Protein AF-A0AAQ0LXF8-F1 (afdb_monomer_lite)

Sequence (131 aa):
MSAFIHTERELNTLGKYFKEELKIDKDLADNIIFNLYQFEVVAVNTRYEENNQLDIKMYQDEEYQSLELISDYDALKLLNSIKYQASDIQSDVLWIKVLNLYEKLVNGILKIKNIQPNYKKHSEYEISNYW

Structure (mmCIF, N/CA/C/O backbone):
data_AF-A0AAQ0LXF8-F1
#
_entry.id   AF-A0AAQ0LXF8-F1
#
loop_
_atom_site.group_PDB
_atom_site.id
_atom_site.type_symbol
_atom_site.label_atom_id
_atom_site.label_alt_id
_atom_site.label_comp_id
_atom_site.label_asym_id
_atom_site.label_entity_id
_atom_site.label_seq_id
_atom_site.pdbx_PDB_ins_code
_atom_site.Cartn_x
_atom_site.Cartn_y
_atom_site.Cartn_z
_atom_site.occupancy
_atom_site.B_iso_or_equiv
_atom_site.auth_seq_id
_atom_site.auth_comp_id
_atom_site.auth_asym_id
_atom_site.auth_atom_id
_atom_site.pdbx_PDB_model_num
ATOM 1 N N . MET A 1 1 ? 16.455 10.774 -8.681 1.00 54.09 1 MET A N 1
ATOM 2 C CA . MET A 1 1 ? 15.948 10.054 -7.492 1.00 54.09 1 MET A CA 1
ATOM 3 C C . MET A 1 1 ? 15.947 8.575 -7.797 1.00 54.09 1 MET A C 1
ATOM 5 O O . MET A 1 1 ? 15.531 8.236 -8.895 1.00 54.09 1 MET A O 1
ATOM 9 N N . SER A 1 2 ? 16.491 7.758 -6.899 1.00 71.00 2 SER A N 1
ATOM 10 C CA . SER A 1 2 ? 16.545 6.293 -6.974 1.00 71.00 2 SER A CA 1
ATOM 11 C C . SER A 1 2 ? 15.155 5.681 -6.766 1.00 71.00 2 SER A C 1
ATOM 13 O O . SER A 1 2 ? 14.434 6.152 -5.891 1.00 71.00 2 SER A O 1
ATOM 15 N N . ALA A 1 3 ? 14.797 4.655 -7.544 1.00 79.56 3 ALA A N 1
ATOM 16 C CA . ALA A 1 3 ? 13.718 3.732 -7.191 1.00 79.56 3 ALA A CA 1
ATOM 17 C C . ALA A 1 3 ? 14.156 2.843 -6.017 1.00 79.56 3 ALA A C 1
ATOM 19 O O . ALA A 1 3 ? 15.342 2.511 -5.919 1.00 79.56 3 ALA A O 1
ATOM 20 N N . PHE A 1 4 ? 13.226 2.471 -5.147 1.00 90.38 4 PHE A N 1
ATOM 21 C CA . PHE A 1 4 ? 13.424 1.491 -4.079 1.00 90.38 4 PHE A CA 1
ATOM 22 C C . PHE A 1 4 ? 12.099 0.778 -3.768 1.00 90.38 4 PHE A C 1
ATOM 24 O O . PHE A 1 4 ? 11.052 1.171 -4.278 1.00 90.38 4 PHE A O 1
ATOM 31 N N . ILE A 1 5 ? 12.161 -0.273 -2.951 1.00 93.75 5 ILE A N 1
ATOM 32 C CA . ILE A 1 5 ? 10.995 -1.023 -2.468 1.00 93.75 5 ILE A CA 1
ATOM 33 C C . ILE A 1 5 ? 10.755 -0.611 -1.015 1.00 93.75 5 ILE A C 1
ATOM 35 O O . ILE A 1 5 ? 11.712 -0.609 -0.232 1.00 93.75 5 ILE A O 1
ATOM 39 N N . HIS A 1 6 ? 9.523 -0.251 -0.650 1.00 96.31 6 HIS A N 1
ATOM 40 C CA . HIS A 1 6 ? 9.210 0.046 0.750 1.00 96.31 6 HIS A CA 1
ATOM 41 C C . HIS A 1 6 ? 9.422 -1.191 1.619 1.00 96.31 6 HIS A C 1
ATOM 43 O O . HIS A 1 6 ? 9.307 -2.336 1.177 1.00 96.31 6 HIS A O 1
ATOM 49 N N . THR A 1 7 ? 9.740 -0.960 2.885 1.00 95.50 7 THR A N 1
ATOM 50 C CA . THR A 1 7 ? 9.984 -2.042 3.831 1.00 95.50 7 THR A CA 1
ATOM 51 C C . THR A 1 7 ? 8.719 -2.861 4.077 1.00 95.50 7 THR A C 1
ATOM 53 O O . THR A 1 7 ? 7.591 -2.365 3.996 1.00 95.50 7 THR A O 1
ATOM 56 N N . GLU A 1 8 ? 8.902 -4.122 4.476 1.00 95.56 8 GLU A N 1
ATOM 57 C CA . GLU A 1 8 ? 7.783 -4.979 4.879 1.00 95.56 8 GLU A CA 1
ATOM 58 C C . GLU A 1 8 ? 6.941 -4.332 5.984 1.00 95.56 8 GLU A C 1
ATOM 60 O O . GLU A 1 8 ? 5.716 -4.449 5.965 1.00 95.56 8 GLU A O 1
ATOM 65 N N . ARG A 1 9 ? 7.575 -3.611 6.924 1.00 96.44 9 ARG A N 1
ATOM 66 C CA . ARG A 1 9 ? 6.864 -2.898 7.990 1.00 96.44 9 ARG A CA 1
ATOM 67 C C . ARG A 1 9 ? 5.949 -1.819 7.416 1.00 96.44 9 ARG A C 1
ATOM 69 O O . ARG A 1 9 ? 4.780 -1.810 7.773 1.00 96.44 9 ARG A O 1
ATOM 76 N N . GLU A 1 10 ? 6.437 -0.955 6.527 1.00 97.19 10 GLU A N 1
ATOM 77 C CA . GLU A 1 10 ? 5.631 0.121 5.922 1.00 97.19 10 GLU A CA 1
ATOM 78 C C . GLU A 1 10 ? 4.425 -0.432 5.155 1.00 97.19 10 GLU A C 1
ATOM 80 O O . GLU A 1 10 ? 3.293 0.025 5.334 1.00 97.19 10 GLU A O 1
ATOM 85 N N . LEU A 1 11 ? 4.646 -1.474 4.354 1.00 97.62 11 LEU A N 1
ATOM 86 C CA . LEU A 1 11 ? 3.597 -2.123 3.570 1.00 97.62 11 LEU A CA 1
ATOM 87 C C . LEU A 1 11 ? 2.555 -2.812 4.463 1.00 97.62 11 LEU A C 1
ATOM 89 O O . LEU A 1 11 ? 1.350 -2.687 4.229 1.00 97.62 11 LEU A O 1
ATOM 93 N N . ASN A 1 12 ? 2.987 -3.478 5.535 1.00 98.00 12 ASN A N 1
ATOM 94 C CA . ASN A 1 12 ? 2.073 -4.068 6.511 1.00 98.00 12 ASN A CA 1
ATOM 95 C C . ASN A 1 12 ? 1.341 -3.009 7.353 1.00 98.00 12 ASN A C 1
ATOM 97 O O . ASN A 1 12 ? 0.163 -3.197 7.657 1.00 98.00 12 ASN A O 1
ATOM 101 N N . THR A 1 13 ? 1.980 -1.884 7.688 1.00 98.12 13 THR A N 1
ATOM 102 C CA . THR A 1 13 ? 1.341 -0.735 8.353 1.00 98.12 13 THR A CA 1
ATOM 103 C C . THR A 1 13 ? 0.211 -0.167 7.485 1.00 98.12 13 THR A C 1
ATOM 105 O O . THR A 1 13 ? -0.897 0.066 7.979 1.00 98.12 13 THR A O 1
ATOM 108 N N . LEU A 1 14 ? 0.426 -0.039 6.170 1.00 98.12 14 LEU A N 1
ATOM 109 C CA . LEU A 1 14 ? -0.640 0.324 5.229 1.00 98.12 14 LEU A CA 1
ATOM 110 C C . LEU A 1 14 ? -1.758 -0.730 5.195 1.00 98.12 14 LEU A C 1
ATOM 112 O O . LEU A 1 14 ? -2.942 -0.391 5.184 1.00 98.12 14 LEU A O 1
ATOM 116 N N . GLY A 1 15 ? -1.391 -2.014 5.230 1.00 97.94 15 GLY A N 1
ATOM 117 C CA . GLY A 1 15 ? -2.342 -3.123 5.316 1.00 97.94 15 GLY A CA 1
ATOM 118 C C . GLY A 1 15 ? -3.211 -3.061 6.574 1.00 97.94 15 GLY A C 1
ATOM 119 O O . GLY A 1 15 ? -4.425 -3.255 6.494 1.00 97.94 15 GLY A O 1
ATOM 120 N N . LYS A 1 16 ? -2.620 -2.729 7.728 1.00 98.31 16 LYS A N 1
ATOM 121 C CA . LYS A 1 16 ? -3.341 -2.505 8.988 1.00 98.31 16 LYS A CA 1
ATOM 122 C C . LYS A 1 16 ? -4.319 -1.342 8.874 1.00 98.31 16 LYS A C 1
ATOM 124 O O . LYS A 1 16 ? -5.480 -1.502 9.240 1.00 98.31 16 LYS A O 1
ATOM 129 N N . TYR A 1 17 ? -3.905 -0.222 8.282 1.00 98.38 17 TYR A N 1
ATOM 130 C CA . TYR A 1 17 ? -4.806 0.898 7.997 1.00 98.38 17 TYR A CA 1
ATOM 131 C C . TYR A 1 17 ? -6.001 0.469 7.124 1.00 98.38 17 TYR A C 1
ATOM 133 O O . TYR A 1 17 ? -7.151 0.756 7.453 1.00 98.38 17 TYR A O 1
ATOM 141 N N . PHE A 1 18 ? -5.779 -0.296 6.053 1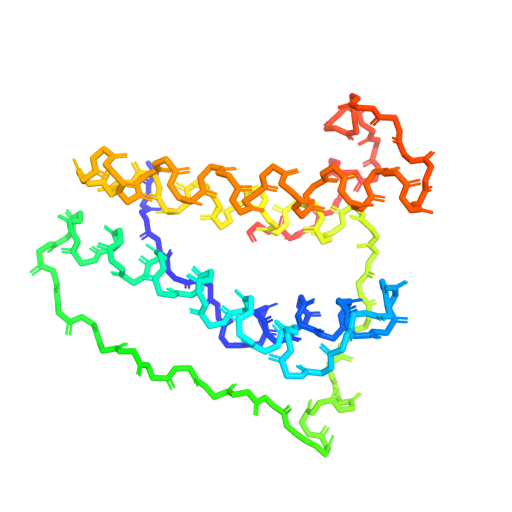.00 98.06 18 PHE A N 1
ATOM 142 C CA . PHE A 1 18 ? -6.878 -0.800 5.218 1.00 98.06 18 PHE A CA 1
ATOM 143 C C . PHE A 1 18 ? -7.862 -1.689 5.986 1.00 98.06 18 PHE A C 1
ATOM 145 O O . PHE A 1 18 ? -9.077 -1.544 5.826 1.00 98.06 18 PHE A O 1
ATOM 152 N N . LYS A 1 19 ? -7.358 -2.578 6.844 1.00 97.56 19 LYS A N 1
ATOM 153 C CA . LYS A 1 19 ? -8.184 -3.493 7.644 1.00 97.56 19 LYS A CA 1
ATOM 154 C C . LYS A 1 19 ? -8.939 -2.764 8.757 1.00 97.56 19 LYS A C 1
ATOM 156 O O . LYS A 1 19 ? -10.121 -3.018 8.979 1.00 97.56 19 LYS A O 1
ATOM 161 N N . GLU A 1 20 ? -8.281 -1.847 9.459 1.00 96.94 20 GLU A N 1
ATOM 162 C CA . GLU A 1 20 ? -8.819 -1.243 10.680 1.00 96.94 20 GLU A CA 1
ATOM 163 C C . GLU A 1 20 ? -9.545 0.075 10.433 1.00 96.94 20 GLU A C 1
ATOM 165 O O . GLU A 1 20 ? -10.627 0.265 10.989 1.00 96.94 20 GLU A O 1
ATOM 170 N N . GLU A 1 21 ? -9.028 0.948 9.572 1.00 96.31 21 GLU A N 1
ATOM 171 C CA . GLU A 1 21 ? -9.623 2.264 9.313 1.00 96.31 21 GLU A CA 1
ATOM 172 C C . GLU A 1 21 ? -10.629 2.237 8.167 1.00 96.31 21 GLU A C 1
ATOM 174 O O . GLU A 1 21 ? -11.691 2.855 8.260 1.00 96.31 21 GLU A O 1
ATOM 179 N N . LEU A 1 22 ? -10.325 1.503 7.094 1.00 95.75 22 LEU A N 1
ATOM 180 C CA . LEU A 1 22 ? -11.226 1.386 5.942 1.00 95.75 22 LEU A CA 1
ATOM 181 C C . LEU A 1 22 ? -12.163 0.176 6.023 1.00 95.75 22 LEU A C 1
ATOM 183 O O . LEU A 1 22 ? -13.070 0.063 5.198 1.00 95.75 22 LEU A O 1
ATOM 187 N N . LYS A 1 23 ? -11.965 -0.712 7.008 1.00 95.75 23 LYS A N 1
ATOM 188 C CA . LYS A 1 23 ? -12.743 -1.950 7.193 1.00 95.75 23 LYS A CA 1
ATOM 189 C C . LYS A 1 23 ? -12.773 -2.828 5.934 1.00 95.75 23 LYS A C 1
ATOM 191 O O . LYS A 1 23 ? -13.777 -3.483 5.654 1.00 95.75 23 LYS A O 1
ATOM 196 N N . ILE A 1 24 ? -11.685 -2.824 5.162 1.00 96.25 24 ILE A N 1
ATOM 197 C CA . ILE A 1 24 ? -11.517 -3.720 4.017 1.00 96.25 24 ILE A CA 1
ATOM 198 C C . ILE A 1 24 ? -11.337 -5.142 4.552 1.00 96.25 24 ILE A C 1
ATOM 200 O O . ILE A 1 24 ? -10.652 -5.353 5.553 1.00 96.25 24 ILE A O 1
ATOM 204 N N . ASP A 1 25 ? -11.966 -6.107 3.880 1.00 97.31 25 ASP A N 1
ATOM 205 C CA . ASP A 1 25 ? -11.789 -7.526 4.178 1.00 97.31 25 ASP A CA 1
ATOM 206 C C . ASP A 1 25 ? -10.299 -7.905 4.240 1.00 97.31 25 ASP A C 1
ATOM 208 O O . ASP A 1 25 ? -9.490 -7.406 3.454 1.00 97.31 25 ASP A O 1
ATOM 212 N N . LYS A 1 26 ? -9.937 -8.781 5.184 1.00 95.44 26 LYS A N 1
ATOM 213 C CA . LYS A 1 26 ? -8.538 -9.114 5.476 1.00 95.44 26 LYS A CA 1
ATOM 214 C C . LYS A 1 26 ? -7.810 -9.639 4.240 1.00 95.44 26 LYS A C 1
ATOM 216 O O . LYS A 1 26 ? -6.733 -9.133 3.926 1.00 95.44 26 LYS A O 1
ATOM 221 N N . ASP A 1 27 ? -8.407 -10.601 3.542 1.00 96.38 27 ASP A N 1
ATOM 222 C CA . ASP A 1 27 ? -7.782 -11.247 2.389 1.00 96.38 27 ASP A CA 1
ATOM 223 C C . ASP A 1 27 ? -7.672 -10.260 1.226 1.00 96.38 27 ASP A C 1
ATOM 225 O O . ASP A 1 27 ? -6.669 -10.224 0.510 1.00 96.38 27 ASP A O 1
ATOM 229 N N . LEU A 1 28 ? -8.681 -9.404 1.046 1.00 96.62 28 LEU A N 1
ATOM 230 C CA . LEU A 1 28 ? -8.624 -8.344 0.045 1.00 96.62 28 LEU A CA 1
ATOM 231 C C . LEU A 1 28 ? -7.523 -7.319 0.354 1.00 96.62 28 LEU A C 1
ATOM 233 O O . LEU A 1 28 ? -6.783 -6.940 -0.553 1.00 96.62 28 LEU A O 1
ATOM 237 N N . ALA A 1 29 ? -7.395 -6.880 1.607 1.00 97.12 29 ALA A N 1
ATOM 238 C CA . ALA A 1 29 ? -6.356 -5.941 2.019 1.00 97.12 29 ALA A CA 1
ATOM 239 C C . ALA A 1 29 ? -4.953 -6.528 1.801 1.00 97.12 29 ALA A C 1
ATOM 241 O O . ALA A 1 29 ? -4.103 -5.856 1.220 1.00 97.12 29 ALA A O 1
ATOM 242 N N . ASP A 1 30 ? -4.734 -7.792 2.172 1.00 97.06 30 ASP A N 1
ATOM 243 C CA . ASP A 1 30 ? -3.449 -8.474 1.973 1.00 97.06 30 ASP A CA 1
ATOM 244 C C . ASP A 1 30 ? -3.108 -8.629 0.485 1.00 97.06 30 ASP A C 1
ATOM 246 O O . ASP A 1 30 ? -1.985 -8.343 0.067 1.00 97.06 30 ASP A O 1
ATOM 250 N N . ASN A 1 31 ? -4.093 -8.958 -0.355 1.00 96.94 31 ASN A N 1
ATOM 251 C CA . ASN A 1 31 ? -3.906 -8.986 -1.807 1.00 96.94 31 ASN A CA 1
ATOM 252 C C . ASN A 1 31 ? -3.586 -7.603 -2.393 1.00 96.94 31 ASN A C 1
ATOM 254 O O . ASN A 1 31 ? -2.816 -7.495 -3.349 1.00 96.94 31 ASN A O 1
ATOM 258 N N . ILE A 1 32 ? -4.173 -6.531 -1.855 1.00 97.44 32 ILE A N 1
ATOM 259 C CA . ILE A 1 32 ? -3.843 -5.164 -2.273 1.00 97.44 32 ILE A CA 1
ATOM 260 C C . ILE A 1 32 ? -2.383 -4.855 -1.934 1.00 97.44 32 ILE A C 1
ATOM 262 O O . ILE A 1 32 ? -1.661 -4.395 -2.817 1.00 97.44 32 ILE A O 1
ATOM 266 N N . ILE A 1 33 ? -1.937 -5.138 -0.706 1.00 97.75 33 ILE A N 1
ATOM 267 C CA . ILE A 1 33 ? -0.545 -4.908 -0.294 1.00 97.75 33 ILE A CA 1
ATOM 268 C C . ILE A 1 33 ? 0.426 -5.725 -1.146 1.00 97.75 33 ILE A C 1
ATOM 270 O O . ILE A 1 33 ? 1.410 -5.175 -1.638 1.00 97.75 33 ILE A O 1
ATOM 274 N N . PHE A 1 34 ? 0.119 -6.997 -1.403 1.00 97.00 34 PHE A N 1
ATOM 275 C CA . PHE A 1 34 ? 0.938 -7.840 -2.270 1.00 97.00 34 PHE A CA 1
ATOM 276 C C . PHE A 1 34 ? 1.075 -7.261 -3.687 1.00 97.00 34 PHE A C 1
ATOM 278 O O . PHE A 1 34 ? 2.179 -7.198 -4.224 1.00 97.00 34 PHE A O 1
ATOM 285 N N . ASN A 1 35 ? -0.022 -6.775 -4.281 1.00 96.31 35 ASN A N 1
ATOM 286 C CA . ASN A 1 35 ? 0.021 -6.136 -5.599 1.00 96.31 35 ASN A CA 1
ATOM 287 C C . ASN A 1 35 ? 0.860 -4.850 -5.593 1.00 96.31 35 ASN A C 1
ATOM 289 O O . ASN A 1 35 ? 1.630 -4.624 -6.524 1.00 96.31 35 ASN A O 1
ATOM 293 N N . LEU A 1 36 ? 0.716 -4.013 -4.560 1.00 97.12 36 LEU A N 1
ATOM 294 C CA . LEU A 1 36 ? 1.492 -2.780 -4.412 1.00 97.12 36 LEU A CA 1
ATOM 295 C C . LEU A 1 36 ? 2.993 -3.083 -4.346 1.00 97.12 36 LEU A C 1
ATOM 297 O O . LEU A 1 36 ? 3.754 -2.535 -5.138 1.00 97.12 36 LEU A O 1
ATOM 301 N N . TYR A 1 37 ? 3.387 -4.024 -3.490 1.00 97.12 37 TYR A N 1
ATOM 302 C CA . TYR A 1 37 ? 4.763 -4.507 -3.380 1.00 97.12 37 TYR A CA 1
ATOM 303 C C . TYR A 1 37 ? 5.293 -5.069 -4.707 1.00 97.12 37 TYR A C 1
ATOM 305 O O . TYR A 1 37 ? 6.384 -4.713 -5.153 1.00 97.12 37 TYR A O 1
ATOM 313 N N . GLN A 1 38 ? 4.498 -5.896 -5.394 1.00 95.75 38 GLN A N 1
ATOM 314 C CA . GLN A 1 38 ? 4.879 -6.463 -6.685 1.00 95.75 38 GLN A CA 1
ATOM 315 C C . GLN A 1 38 ? 5.176 -5.377 -7.725 1.00 95.75 38 GLN A C 1
ATOM 317 O O . GLN A 1 38 ? 6.103 -5.531 -8.521 1.00 95.75 38 GLN A O 1
ATOM 322 N N . PHE A 1 39 ? 4.417 -4.281 -7.737 1.00 95.19 39 PHE A N 1
ATOM 323 C CA . PHE A 1 39 ? 4.677 -3.177 -8.659 1.00 95.19 39 PHE A CA 1
ATOM 324 C C . PHE A 1 39 ? 6.025 -2.503 -8.396 1.00 95.19 39 PHE A C 1
ATOM 326 O O . PHE A 1 39 ? 6.742 -2.212 -9.352 1.00 95.19 39 PHE A O 1
ATOM 333 N N . GLU A 1 40 ? 6.405 -2.312 -7.133 1.00 95.44 40 GLU A N 1
ATOM 334 C CA . GLU A 1 40 ? 7.710 -1.740 -6.781 1.00 95.44 40 GLU A CA 1
ATOM 335 C C . GLU A 1 40 ? 8.859 -2.666 -7.159 1.00 95.44 40 GLU A C 1
ATOM 337 O O . GLU A 1 40 ? 9.821 -2.223 -7.783 1.00 95.44 40 GLU A O 1
ATOM 342 N N . VAL A 1 41 ? 8.730 -3.963 -6.867 1.00 95.44 41 VAL A N 1
ATOM 343 C CA . VAL A 1 41 ? 9.726 -4.976 -7.244 1.00 95.44 41 VAL A CA 1
ATOM 344 C C . VAL A 1 41 ? 9.940 -4.980 -8.756 1.00 95.44 41 VAL A C 1
ATOM 346 O O . VAL A 1 41 ? 11.077 -4.946 -9.224 1.00 95.44 41 VAL A O 1
ATOM 349 N N . VAL A 1 42 ? 8.855 -4.971 -9.540 1.00 94.44 42 VAL A N 1
ATOM 350 C CA . VAL A 1 42 ? 8.948 -4.920 -11.005 1.00 94.44 42 VAL A CA 1
ATOM 351 C C . VAL A 1 42 ? 9.631 -3.633 -11.466 1.00 94.44 42 VAL A C 1
ATOM 353 O O . VAL A 1 42 ? 10.476 -3.692 -12.359 1.00 94.44 42 VAL A O 1
ATOM 356 N N . ALA A 1 43 ? 9.298 -2.485 -10.877 1.00 93.38 43 ALA A N 1
ATOM 357 C CA . ALA A 1 43 ? 9.898 -1.206 -11.248 1.00 93.38 43 ALA A CA 1
ATOM 358 C C . ALA A 1 43 ? 11.398 -1.148 -10.922 1.00 93.38 43 ALA A C 1
ATOM 360 O O . ALA A 1 43 ? 12.192 -0.772 -11.781 1.00 93.38 43 ALA A O 1
ATOM 361 N N . VAL A 1 44 ? 11.801 -1.585 -9.727 1.00 94.06 44 VAL A N 1
ATOM 362 C CA . VAL A 1 44 ? 13.206 -1.652 -9.293 1.00 94.06 44 VAL A CA 1
ATOM 363 C C . VAL A 1 44 ? 14.005 -2.608 -10.175 1.00 94.06 44 V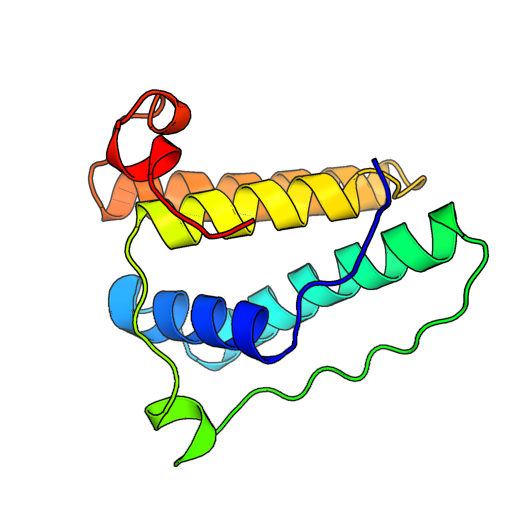AL A C 1
ATOM 365 O O . VAL A 1 44 ? 15.044 -2.215 -10.707 1.00 94.06 44 VAL A O 1
ATOM 368 N N . ASN A 1 45 ? 13.481 -3.809 -10.431 1.00 93.56 45 ASN A N 1
ATOM 369 C CA . ASN A 1 45 ? 14.105 -4.771 -11.342 1.00 93.56 45 ASN A CA 1
ATOM 370 C C . ASN A 1 45 ? 14.261 -4.198 -12.756 1.00 93.56 45 ASN A C 1
ATOM 372 O O . ASN A 1 45 ? 15.307 -4.356 -13.376 1.00 93.56 45 ASN A O 1
ATOM 376 N N . THR A 1 46 ? 13.246 -3.485 -13.253 1.00 91.12 46 THR A N 1
ATOM 377 C CA . THR A 1 46 ? 13.294 -2.849 -14.579 1.00 91.12 46 THR A CA 1
ATOM 378 C C . THR A 1 46 ? 14.337 -1.735 -14.632 1.00 91.12 46 THR A C 1
ATOM 380 O O . THR A 1 46 ? 15.063 -1.613 -15.614 1.00 91.12 46 THR A O 1
ATOM 383 N N . ARG A 1 47 ? 14.418 -0.913 -13.584 1.00 91.31 47 ARG A N 1
ATOM 384 C CA . ARG A 1 47 ? 15.290 0.260 -13.552 1.00 91.31 47 ARG A CA 1
ATOM 385 C C . ARG A 1 47 ? 16.766 -0.090 -13.394 1.00 91.31 47 ARG A C 1
ATOM 387 O O . ARG A 1 47 ? 17.610 0.571 -13.995 1.00 91.31 47 ARG A O 1
ATOM 394 N N . TYR A 1 48 ? 17.068 -1.061 -12.539 1.00 92.06 48 TYR A N 1
ATOM 395 C CA . TYR A 1 48 ? 18.441 -1.414 -12.175 1.00 92.06 48 TYR A CA 1
ATOM 396 C C . TYR A 1 48 ? 18.919 -2.721 -12.803 1.00 92.06 48 TYR A C 1
ATOM 398 O O . TYR A 1 48 ? 20.029 -3.154 -12.509 1.00 92.06 48 TYR A O 1
ATOM 406 N N . GLU A 1 49 ? 18.100 -3.336 -13.662 1.00 89.56 49 GLU A N 1
ATOM 407 C CA . GLU A 1 49 ? 18.375 -4.646 -14.265 1.00 89.56 49 GLU A CA 1
ATOM 408 C C . GLU A 1 49 ? 18.620 -5.733 -13.197 1.00 89.56 49 GLU A C 1
ATOM 410 O O . GLU A 1 49 ? 19.426 -6.649 -13.362 1.00 89.56 49 GLU A O 1
ATOM 415 N N . GLU A 1 50 ? 17.905 -5.618 -12.076 1.00 89.88 50 GLU A N 1
ATOM 416 C CA . GLU A 1 50 ? 17.951 -6.552 -10.953 1.00 89.88 50 GLU A CA 1
ATOM 417 C C . GLU A 1 50 ? 16.909 -7.673 -11.097 1.00 89.88 50 GLU A C 1
ATOM 419 O O . GLU A 1 50 ? 16.032 -7.652 -11.962 1.00 89.88 50 GLU A O 1
ATOM 424 N N . ASN A 1 51 ? 17.002 -8.680 -10.226 1.00 90.12 51 ASN A N 1
ATOM 425 C CA . ASN A 1 51 ? 16.068 -9.805 -10.174 1.00 90.12 51 ASN A CA 1
ATOM 426 C C . ASN A 1 51 ? 15.638 -10.095 -8.728 1.00 90.12 51 ASN A C 1
ATOM 428 O O . ASN A 1 51 ? 15.768 -11.218 -8.235 1.00 90.12 51 ASN A O 1
ATOM 432 N N . ASN A 1 52 ? 15.173 -9.053 -8.036 1.00 91.00 52 ASN A N 1
ATOM 433 C CA . ASN A 1 52 ? 14.584 -9.178 -6.708 1.00 91.00 52 ASN A CA 1
ATOM 434 C C . ASN A 1 52 ? 13.362 -10.104 -6.772 1.00 91.00 52 ASN A C 1
ATOM 436 O O . ASN A 1 52 ? 12.554 -10.019 -7.704 1.00 91.00 52 ASN A O 1
ATOM 440 N N . GLN A 1 53 ? 13.250 -11.004 -5.795 1.00 91.44 53 GLN A N 1
ATOM 441 C CA . GLN A 1 53 ? 12.137 -11.946 -5.690 1.00 91.44 53 GLN A CA 1
ATOM 442 C C . GLN A 1 53 ? 10.942 -11.300 -4.990 1.00 91.44 53 GLN A C 1
ATOM 444 O O . GLN A 1 53 ? 11.084 -10.299 -4.299 1.00 91.44 53 GLN A O 1
ATOM 449 N N . LEU A 1 54 ? 9.758 -11.887 -5.174 1.00 91.81 54 LEU A N 1
ATOM 450 C CA . LEU A 1 54 ? 8.569 -11.489 -4.429 1.00 91.81 54 LEU A CA 1
ATOM 451 C C . LEU A 1 54 ? 8.540 -12.241 -3.094 1.00 91.81 54 LEU A C 1
ATOM 453 O O . LEU A 1 54 ? 8.093 -13.387 -3.062 1.00 91.81 54 LEU A O 1
ATOM 457 N N . ASP A 1 55 ? 9.028 -11.622 -2.020 1.00 91.81 55 ASP A N 1
ATOM 458 C CA . ASP A 1 55 ? 9.253 -12.292 -0.729 1.00 91.81 55 ASP A CA 1
ATOM 459 C C . ASP A 1 55 ? 8.558 -11.645 0.479 1.00 91.81 55 ASP A C 1
ATOM 461 O O . ASP A 1 55 ? 8.782 -12.074 1.609 1.00 91.81 55 ASP A O 1
ATOM 465 N N . ILE A 1 56 ? 7.652 -10.686 0.255 1.00 94.25 56 ILE A N 1
ATOM 466 C CA . ILE A 1 56 ? 6.943 -10.006 1.345 1.00 94.25 56 ILE A CA 1
ATOM 467 C C . ILE A 1 56 ? 6.136 -10.965 2.237 1.00 94.25 56 ILE A C 1
ATOM 469 O O . ILE A 1 56 ? 5.280 -11.727 1.771 1.00 94.25 56 ILE A O 1
ATOM 473 N N . LYS A 1 57 ? 6.334 -10.854 3.553 1.00 95.19 57 LYS A N 1
ATOM 474 C CA . LYS A 1 57 ? 5.525 -11.532 4.572 1.00 95.19 57 LYS A CA 1
ATOM 475 C C . LYS A 1 57 ? 4.400 -10.625 5.081 1.00 95.19 57 LYS A C 1
ATOM 477 O O . LYS A 1 57 ? 4.640 -9.525 5.576 1.00 95.19 57 LYS A O 1
ATOM 482 N N . MET A 1 58 ? 3.157 -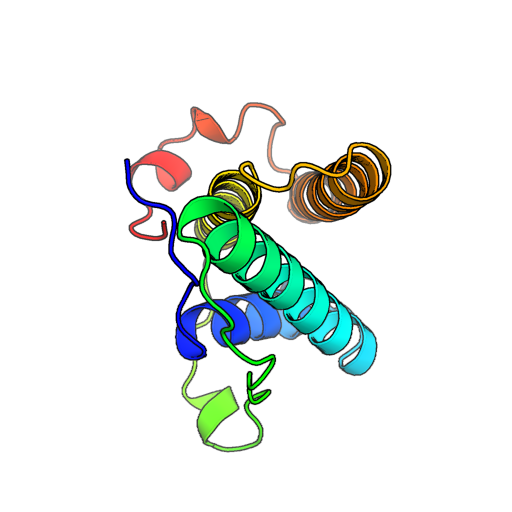11.115 5.039 1.00 96.25 58 MET A N 1
ATOM 483 C CA . MET A 1 58 ? 2.032 -10.455 5.718 1.00 96.25 58 MET A CA 1
ATOM 484 C C . MET A 1 58 ? 2.082 -10.748 7.220 1.00 96.25 58 MET A C 1
ATOM 486 O O . MET A 1 58 ? 1.991 -11.908 7.633 1.00 96.25 58 MET A O 1
ATOM 490 N N . TYR A 1 59 ? 2.207 -9.706 8.036 1.00 96.62 59 TYR A N 1
ATOM 491 C CA . TYR A 1 59 ? 2.312 -9.817 9.488 1.00 96.62 59 TYR A CA 1
ATOM 492 C C . TYR A 1 59 ? 1.011 -10.353 10.088 1.00 96.62 59 TYR A C 1
ATOM 494 O O . TYR A 1 59 ? -0.092 -9.996 9.668 1.00 96.62 59 TYR A O 1
ATOM 502 N N . GLN A 1 60 ? 1.152 -11.210 11.098 1.00 92.62 60 GLN A N 1
ATOM 503 C CA . GLN A 1 60 ? 0.049 -11.802 11.855 1.00 92.62 60 GLN A CA 1
ATOM 504 C C . GLN A 1 60 ? 0.309 -11.640 13.357 1.00 92.62 60 GLN A C 1
ATOM 506 O O . GLN A 1 60 ? 1.421 -11.302 13.765 1.00 92.62 60 GLN A O 1
ATOM 511 N N . ASP A 1 61 ? -0.724 -11.878 14.166 1.00 94.56 61 ASP A N 1
ATOM 512 C CA . ASP A 1 61 ? -0.643 -11.946 15.629 1.00 94.56 61 ASP A CA 1
ATOM 513 C C . ASP A 1 61 ? 0.154 -10.779 16.245 1.00 94.56 61 ASP A C 1
ATOM 515 O O . ASP A 1 61 ? -0.179 -9.616 16.013 1.00 94.56 61 ASP A O 1
ATOM 519 N N . GLU A 1 62 ? 1.200 -11.062 17.023 1.00 94.56 62 GLU A N 1
ATOM 520 C CA . GLU A 1 62 ? 1.991 -10.053 17.737 1.00 94.56 62 GLU A CA 1
ATOM 521 C C . GLU A 1 62 ? 2.675 -9.050 16.798 1.00 94.56 62 GLU A C 1
ATOM 523 O O . GLU A 1 62 ? 2.654 -7.849 17.076 1.00 94.56 62 GLU A O 1
ATOM 528 N N . GLU A 1 63 ? 3.218 -9.507 15.661 1.00 95.69 63 GLU A N 1
ATOM 529 C CA . GLU A 1 63 ? 3.862 -8.628 14.675 1.00 95.69 63 GLU A CA 1
ATOM 530 C C . GLU A 1 63 ? 2.851 -7.605 14.146 1.00 95.69 63 GLU A C 1
ATOM 532 O O . GLU A 1 63 ? 3.144 -6.410 14.106 1.00 95.69 63 GLU A O 1
ATOM 537 N N . TYR A 1 64 ? 1.632 -8.053 13.833 1.00 95.94 64 TYR A N 1
ATOM 538 C CA . TYR A 1 64 ? 0.545 -7.194 13.362 1.00 95.94 64 TYR A CA 1
ATOM 539 C C . TYR A 1 64 ? 0.050 -6.228 14.450 1.00 95.94 64 TYR A C 1
ATOM 541 O O . TYR A 1 64 ? -0.181 -5.040 14.194 1.00 95.94 64 TYR A O 1
ATOM 549 N N . GLN A 1 65 ? -0.094 -6.707 15.689 1.00 95.88 65 GLN A N 1
ATOM 550 C CA . GLN A 1 65 ? -0.506 -5.852 16.804 1.00 95.88 65 GLN A CA 1
ATOM 551 C C . GLN A 1 65 ? 0.535 -4.766 17.105 1.00 95.88 65 GLN A C 1
ATOM 553 O O . GLN A 1 65 ? 0.151 -3.655 17.466 1.00 95.88 65 GLN A O 1
ATOM 558 N N . SER A 1 66 ? 1.823 -5.045 16.875 1.00 96.50 66 SER A N 1
ATOM 559 C CA . SER A 1 66 ? 2.925 -4.095 17.081 1.00 96.50 66 SER A CA 1
ATOM 560 C C . SER A 1 66 ? 3.017 -2.965 16.044 1.00 96.50 66 SER A C 1
ATOM 562 O O . SER A 1 66 ? 3.771 -2.008 16.246 1.00 96.50 66 SER A O 1
ATOM 564 N N . LEU A 1 67 ? 2.300 -3.077 14.921 1.00 96.69 67 LEU A N 1
ATOM 565 C CA . LEU A 1 67 ? 2.260 -2.037 13.894 1.00 96.69 67 LEU A CA 1
ATOM 566 C C . LEU A 1 67 ? 1.494 -0.819 14.410 1.00 96.69 67 LEU A C 1
ATOM 568 O O . LEU A 1 67 ? 0.408 -0.955 14.982 1.00 96.69 67 LEU A O 1
ATOM 572 N N . GLU A 1 68 ? 2.030 0.372 14.176 1.00 95.38 68 GLU A N 1
ATOM 573 C CA . GLU A 1 68 ? 1.296 1.607 14.412 1.00 95.38 68 GLU A CA 1
ATOM 574 C C . GLU A 1 68 ? 0.062 1.710 13.506 1.00 95.38 68 GLU A C 1
ATOM 576 O O . GLU A 1 68 ? 0.031 1.198 12.386 1.00 95.38 68 GLU A O 1
ATOM 581 N N . LEU A 1 69 ? -0.973 2.386 14.002 1.00 96.06 69 LEU A N 1
ATOM 582 C CA . LEU A 1 69 ? -2.090 2.810 13.172 1.00 96.06 69 LEU A CA 1
ATOM 583 C C . LEU A 1 69 ? -1.798 4.219 12.659 1.00 96.06 69 LEU A C 1
ATOM 585 O O . LEU A 1 69 ? -1.567 5.133 13.452 1.00 96.06 69 LEU A O 1
ATOM 589 N N . ILE A 1 70 ? -1.777 4.374 11.340 1.00 96.94 70 ILE A N 1
ATOM 590 C CA . ILE A 1 70 ? -1.389 5.622 10.677 1.00 96.94 70 ILE A CA 1
ATOM 591 C C . ILE A 1 70 ? -2.593 6.508 10.371 1.00 96.94 70 ILE A C 1
ATOM 593 O O . ILE A 1 70 ? -3.728 6.031 10.315 1.00 96.94 70 ILE A O 1
ATOM 597 N N . SER A 1 71 ? -2.346 7.803 10.164 1.00 96.75 71 SER A N 1
ATOM 598 C CA . SER A 1 71 ? -3.399 8.739 9.768 1.00 96.75 71 SER A CA 1
ATOM 599 C C . SER A 1 71 ? -3.819 8.547 8.307 1.00 96.75 71 SER A C 1
ATOM 601 O O . SER A 1 71 ? -3.115 7.939 7.497 1.00 96.75 71 SER A O 1
ATOM 603 N N . ASP A 1 72 ? -4.957 9.135 7.935 1.00 97.25 72 ASP A N 1
ATOM 604 C CA . ASP A 1 72 ? -5.431 9.122 6.549 1.00 97.25 72 ASP A CA 1
ATOM 605 C C . ASP A 1 72 ? -4.431 9.792 5.592 1.00 97.25 72 ASP A C 1
ATOM 607 O O . ASP A 1 72 ? -4.230 9.331 4.468 1.00 97.25 72 ASP A O 1
ATOM 611 N N . TYR A 1 73 ? -3.771 10.865 6.037 1.00 97.00 73 TYR A N 1
ATOM 612 C CA . TYR A 1 73 ? -2.770 11.567 5.235 1.00 97.00 73 TYR A CA 1
ATOM 613 C C . TYR A 1 73 ? -1.466 10.782 5.111 1.00 97.00 73 TYR A C 1
ATOM 615 O O . TYR A 1 73 ? -0.884 10.789 4.027 1.00 97.00 73 TYR A O 1
ATOM 623 N N . ASP A 1 74 ? -1.053 10.062 6.156 1.00 97.31 74 ASP A N 1
ATOM 624 C CA . ASP A 1 74 ? 0.080 9.133 6.090 1.00 97.31 74 ASP A CA 1
ATOM 625 C C . ASP A 1 74 ? -0.189 8.027 5.066 1.00 97.31 74 ASP A C 1
ATOM 627 O O . ASP A 1 74 ? 0.626 7.799 4.173 1.00 97.31 74 ASP A O 1
ATOM 631 N N . ALA A 1 75 ? -1.373 7.406 5.119 1.00 97.62 75 ALA A N 1
ATOM 632 C CA . ALA A 1 75 ? -1.772 6.374 4.165 1.00 97.62 75 ALA A CA 1
ATOM 633 C C . ALA A 1 75 ? -1.804 6.913 2.725 1.00 97.62 75 ALA A C 1
ATOM 635 O O . ALA A 1 75 ? -1.301 6.278 1.795 1.00 97.62 75 ALA A O 1
ATOM 636 N N . LEU A 1 76 ? -2.352 8.118 2.527 1.00 97.62 76 LEU A N 1
ATOM 637 C CA . LEU A 1 76 ? -2.357 8.791 1.228 1.00 97.62 76 LEU A CA 1
ATOM 638 C C . LEU A 1 76 ? -0.943 9.126 0.737 1.00 97.62 76 LEU A C 1
ATOM 640 O O . LEU A 1 76 ? -0.701 9.096 -0.473 1.00 97.62 76 LEU A O 1
ATOM 644 N N . LYS A 1 77 ? -0.019 9.482 1.630 1.00 96.81 77 LYS A N 1
ATOM 645 C CA . LYS A 1 77 ? 1.361 9.824 1.274 1.00 96.81 77 LYS A CA 1
ATOM 646 C C . LYS A 1 77 ? 2.173 8.584 0.922 1.00 96.81 77 LYS A C 1
ATOM 648 O O . LYS A 1 77 ? 2.803 8.576 -0.134 1.00 96.81 77 LYS A O 1
ATOM 653 N N . LEU A 1 78 ? 2.033 7.517 1.703 1.00 97.00 78 LEU A N 1
ATOM 654 C CA . LEU A 1 78 ? 2.632 6.216 1.421 1.00 97.00 78 LEU A CA 1
ATOM 655 C C . LEU A 1 78 ? 2.136 5.654 0.079 1.00 97.00 78 LEU A C 1
ATOM 657 O O . LEU A 1 78 ? 2.932 5.278 -0.774 1.00 97.00 78 LEU A O 1
ATOM 661 N N . LEU A 1 79 ? 0.828 5.724 -0.201 1.00 97.50 79 LEU A N 1
ATOM 662 C CA . LEU A 1 79 ? 0.288 5.350 -1.516 1.00 97.50 79 LEU A CA 1
ATOM 663 C C . LEU A 1 79 ? 0.886 6.177 -2.662 1.00 97.50 79 LEU A C 1
ATOM 665 O O . LEU A 1 79 ? 1.165 5.640 -3.737 1.00 97.50 79 LEU A O 1
ATOM 669 N N . ASN A 1 80 ? 1.041 7.492 -2.469 1.00 95.94 80 ASN A N 1
ATOM 670 C CA . ASN A 1 80 ? 1.652 8.365 -3.474 1.00 95.94 80 ASN A CA 1
ATOM 671 C C . ASN A 1 80 ? 3.097 7.962 -3.755 1.00 95.94 80 ASN A C 1
ATOM 673 O O . ASN A 1 80 ? 3.502 7.978 -4.919 1.00 95.94 80 ASN A O 1
ATOM 677 N N . SER A 1 81 ? 3.848 7.615 -2.710 1.00 95.88 81 SER A N 1
ATOM 678 C CA . SER A 1 81 ? 5.215 7.153 -2.882 1.00 95.88 81 SER A CA 1
ATOM 679 C C . SER A 1 81 ? 5.273 5.814 -3.594 1.00 95.88 81 SER A C 1
ATOM 681 O O . SER A 1 81 ? 5.969 5.716 -4.597 1.00 95.88 81 SER A O 1
ATOM 683 N N . ILE A 1 82 ? 4.455 4.834 -3.204 1.00 96.19 82 ILE A N 1
ATOM 684 C CA . ILE A 1 82 ? 4.405 3.533 -3.887 1.00 96.19 82 ILE A CA 1
ATOM 685 C C . ILE A 1 82 ? 4.127 3.704 -5.385 1.00 96.19 82 ILE A C 1
ATOM 687 O O . ILE A 1 82 ? 4.803 3.127 -6.236 1.00 96.19 82 ILE A O 1
ATOM 691 N N . LYS A 1 83 ? 3.168 4.568 -5.748 1.00 96.12 83 LYS A N 1
ATOM 692 C CA . LYS A 1 83 ? 2.920 4.905 -7.159 1.00 96.12 83 LYS A CA 1
ATOM 693 C C . LYS A 1 83 ? 4.153 5.516 -7.831 1.00 96.12 83 LYS A C 1
ATOM 695 O O . LYS A 1 83 ? 4.393 5.253 -9.008 1.00 96.12 83 LYS A O 1
ATOM 700 N N . TYR A 1 84 ? 4.876 6.383 -7.128 1.00 94.50 84 TYR A N 1
ATOM 701 C CA . TYR A 1 84 ? 6.093 7.001 -7.641 1.00 94.50 84 TYR A CA 1
ATOM 702 C C . TYR A 1 84 ? 7.211 5.968 -7.841 1.00 94.50 84 TYR A C 1
ATOM 704 O O . TYR A 1 84 ? 7.814 5.956 -8.913 1.00 94.50 84 TYR A O 1
ATOM 712 N N . GLN A 1 85 ? 7.437 5.060 -6.888 1.00 93.88 85 GLN A N 1
ATOM 713 C CA . GLN A 1 85 ? 8.427 3.985 -7.022 1.00 93.88 85 GLN A CA 1
ATOM 714 C C . GLN A 1 85 ? 8.074 3.024 -8.159 1.00 93.88 85 GLN A C 1
ATOM 716 O O . GLN A 1 85 ? 8.949 2.598 -8.905 1.00 93.88 85 GLN A O 1
ATOM 721 N N . ALA A 1 86 ? 6.782 2.765 -8.370 1.00 93.81 86 ALA A N 1
ATOM 722 C CA . ALA A 1 86 ? 6.288 1.942 -9.468 1.00 93.81 86 ALA A CA 1
ATOM 723 C C . ALA A 1 86 ? 6.380 2.605 -10.865 1.00 93.81 86 ALA A C 1
ATOM 725 O O . ALA A 1 86 ? 6.000 1.985 -11.859 1.00 93.81 86 ALA A O 1
ATOM 726 N N . SER A 1 87 ? 6.836 3.861 -10.979 1.00 92.69 87 SER A N 1
ATOM 727 C CA . SER A 1 87 ? 6.760 4.628 -12.238 1.00 92.69 87 SER A CA 1
ATOM 728 C C . SER A 1 87 ? 7.720 4.178 -13.344 1.00 92.69 87 SER A C 1
ATOM 730 O O . SER A 1 87 ? 7.490 4.515 -14.503 1.00 92.69 87 SER A O 1
ATOM 732 N N . ASP A 1 88 ? 8.741 3.380 -13.018 1.00 89.56 88 ASP A N 1
ATOM 733 C CA . ASP A 1 88 ? 9.698 2.825 -13.991 1.00 89.56 88 ASP A CA 1
ATOM 734 C C . ASP A 1 88 ? 9.203 1.523 -14.665 1.00 89.56 88 ASP A C 1
ATOM 736 O O . ASP A 1 88 ? 9.933 0.882 -15.424 1.00 89.56 88 ASP A O 1
ATOM 740 N N . ILE A 1 89 ? 7.948 1.119 -14.432 1.00 89.94 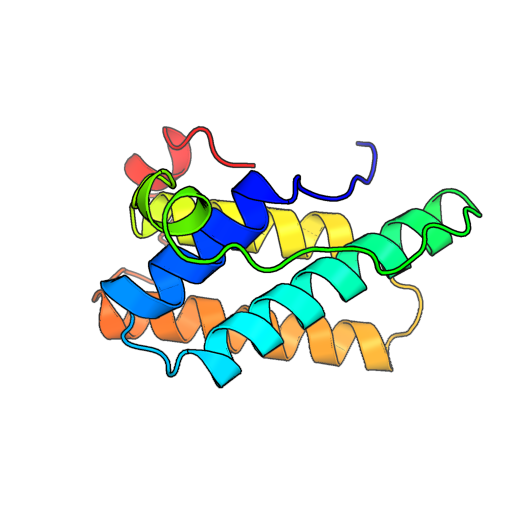89 ILE A N 1
ATOM 741 C CA . ILE A 1 89 ? 7.315 0.016 -15.167 1.00 89.94 89 ILE A CA 1
ATOM 742 C C . ILE A 1 89 ? 7.182 0.392 -16.651 1.00 89.94 89 ILE A C 1
ATOM 744 O O . ILE A 1 89 ? 6.381 1.245 -17.022 1.00 89.94 89 ILE A O 1
ATOM 748 N N . GLN A 1 90 ? 7.910 -0.312 -17.521 1.00 87.94 90 GLN A N 1
ATOM 749 C CA . GLN A 1 90 ? 7.894 -0.072 -18.973 1.00 87.94 90 GLN A CA 1
ATOM 750 C C . GLN A 1 90 ? 6.627 -0.572 -19.685 1.00 87.94 90 GLN A C 1
ATOM 752 O O . GLN A 1 90 ? 6.322 -0.146 -20.795 1.00 87.94 90 GLN A O 1
ATOM 757 N N . SER A 1 91 ? 5.897 -1.515 -19.087 1.00 92.12 91 SER A N 1
ATOM 758 C CA . SER A 1 91 ? 4.687 -2.071 -19.697 1.00 92.12 91 SER A CA 1
ATOM 759 C C . SER A 1 91 ? 3.504 -1.130 -19.501 1.00 92.12 91 SER A C 1
ATOM 761 O O . SER A 1 91 ? 2.957 -1.060 -18.401 1.00 92.12 91 SER A O 1
ATOM 763 N N . ASP A 1 92 ? 3.043 -0.485 -20.576 1.00 93.25 92 ASP A N 1
ATOM 764 C CA . ASP A 1 92 ? 1.864 0.397 -20.556 1.00 93.25 92 ASP A CA 1
ATOM 765 C C . ASP A 1 92 ? 0.631 -0.290 -19.956 1.00 93.25 92 ASP A C 1
ATOM 767 O O . ASP A 1 92 ? -0.109 0.287 -19.159 1.00 93.25 92 ASP A O 1
ATOM 771 N N . VAL A 1 93 ? 0.420 -1.563 -20.303 1.00 93.69 93 VAL A N 1
ATOM 772 C CA . VAL A 1 93 ? -0.710 -2.354 -19.797 1.00 93.69 93 VAL A CA 1
ATOM 773 C C . VAL A 1 93 ? -0.611 -2.539 -18.286 1.00 93.69 93 VAL A C 1
ATOM 775 O O . VAL A 1 93 ? -1.620 -2.442 -17.584 1.00 93.69 93 VAL A O 1
ATOM 778 N N . LEU A 1 94 ? 0.588 -2.823 -17.773 1.00 92.19 94 LEU A N 1
ATOM 779 C CA . LEU A 1 94 ? 0.804 -2.972 -16.338 1.00 92.19 94 LEU A CA 1
ATOM 780 C C . LEU A 1 94 ? 0.697 -1.619 -15.631 1.00 92.19 94 LEU A C 1
ATOM 782 O O . LEU A 1 94 ? 0.026 -1.528 -14.608 1.00 92.19 94 LEU A O 1
ATOM 786 N N . TRP A 1 95 ? 1.253 -0.560 -16.214 1.00 94.69 95 TRP A N 1
ATOM 787 C CA . TRP A 1 95 ? 1.175 0.789 -15.669 1.00 94.69 95 TRP A CA 1
ATOM 788 C C . TRP A 1 95 ? -0.269 1.293 -15.549 1.00 94.69 95 TRP A C 1
ATOM 790 O O . TRP A 1 95 ? -0.660 1.827 -14.513 1.00 94.69 95 TRP A O 1
ATOM 800 N N . ILE A 1 96 ? -1.122 1.025 -16.541 1.00 95.25 96 ILE A N 1
ATOM 801 C CA . ILE A 1 96 ? -2.560 1.323 -16.452 1.00 95.25 96 ILE A CA 1
ATOM 802 C C . ILE A 1 96 ? -3.210 0.582 -15.273 1.00 95.25 96 ILE A C 1
ATOM 804 O O . ILE A 1 96 ? -4.062 1.144 -14.583 1.00 95.25 96 ILE A O 1
ATOM 808 N N . LYS A 1 97 ? -2.818 -0.670 -14.997 1.00 93.31 97 LYS A N 1
ATOM 809 C CA . LYS A 1 97 ? -3.322 -1.407 -13.823 1.00 93.31 97 LYS A CA 1
ATOM 810 C C . LYS A 1 97 ? -2.871 -0.761 -12.512 1.00 93.31 97 LYS A C 1
ATOM 812 O O . LYS A 1 97 ? -3.701 -0.640 -11.611 1.00 93.31 97 LYS A O 1
ATOM 817 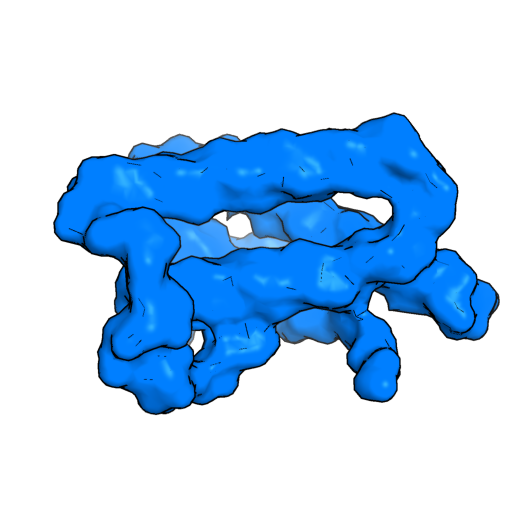N N . VAL A 1 98 ? -1.617 -0.311 -12.430 1.00 93.75 98 VAL A N 1
ATOM 818 C CA . VAL A 1 98 ? -1.083 0.428 -11.273 1.00 93.75 98 VAL A CA 1
ATOM 819 C C . VAL A 1 98 ? -1.908 1.687 -11.027 1.00 93.75 98 VAL A C 1
ATOM 821 O O . VAL A 1 98 ? -2.421 1.882 -9.926 1.00 93.75 98 VAL A O 1
ATOM 824 N N . LEU A 1 99 ? -2.103 2.506 -12.066 1.00 96.12 99 LEU A N 1
ATOM 825 C CA . LEU A 1 99 ? -2.881 3.741 -11.977 1.00 96.12 99 LEU A CA 1
ATOM 826 C C . LEU A 1 99 ? -4.320 3.478 -11.530 1.00 96.12 99 LEU A C 1
ATOM 828 O O . LEU A 1 99 ? -4.799 4.141 -10.614 1.00 96.12 99 LEU A O 1
ATOM 832 N N . ASN A 1 100 ? -4.979 2.474 -12.107 1.00 96.00 100 ASN A N 1
ATOM 833 C CA . ASN A 1 100 ? -6.352 2.123 -11.752 1.00 96.00 100 ASN A CA 1
ATOM 834 C C . ASN A 1 100 ? -6.488 1.643 -10.300 1.00 96.00 100 ASN A C 1
ATOM 836 O O . ASN A 1 100 ? -7.467 1.987 -9.637 1.00 96.00 100 ASN A O 1
ATOM 840 N N . LEU A 1 101 ? -5.548 0.828 -9.802 1.00 95.19 101 LEU A N 1
ATOM 841 C CA . LEU A 1 101 ? -5.554 0.405 -8.398 1.00 95.19 101 LEU A CA 1
ATOM 842 C C . LEU A 1 101 ? -5.333 1.613 -7.485 1.00 95.19 101 LEU A C 1
ATOM 844 O O . LEU A 1 101 ? -6.124 1.845 -6.572 1.00 95.19 101 LEU A O 1
ATOM 848 N N . TYR A 1 102 ? -4.303 2.406 -7.773 1.00 96.38 102 TYR A N 1
ATOM 849 C CA . TYR A 1 102 ? -3.962 3.599 -7.010 1.00 96.38 102 TYR A CA 1
ATOM 850 C C . TYR A 1 102 ? -5.134 4.588 -6.928 1.00 96.38 102 TYR A C 1
ATOM 852 O O . TYR A 1 102 ? -5.499 5.031 -5.840 1.00 96.38 102 TYR A O 1
ATOM 860 N N . GLU A 1 103 ? -5.767 4.909 -8.059 1.00 96.06 103 GLU A N 1
ATOM 861 C CA . GLU A 1 103 ? -6.904 5.832 -8.100 1.00 96.06 103 GLU A CA 1
ATOM 862 C C . GLU A 1 103 ? -8.091 5.310 -7.295 1.00 96.06 103 GLU A C 1
ATOM 864 O O . GLU A 1 103 ? -8.725 6.081 -6.578 1.00 96.06 103 GLU A O 1
ATOM 869 N N . LYS A 1 104 ? -8.380 4.005 -7.358 1.00 96.44 104 LYS A N 1
ATOM 870 C CA . LYS A 1 104 ? -9.442 3.398 -6.545 1.00 96.44 104 LYS A CA 1
ATOM 871 C C . LYS A 1 104 ? -9.153 3.515 -5.051 1.00 96.44 104 LYS A C 1
ATOM 873 O O . LYS A 1 104 ? -10.066 3.859 -4.304 1.00 96.44 104 LYS A O 1
ATOM 878 N N . LEU A 1 105 ? -7.915 3.258 -4.626 1.00 97.31 105 LEU A N 1
ATOM 879 C CA . LEU A 1 105 ? -7.522 3.347 -3.217 1.00 97.31 105 LEU A CA 1
ATOM 880 C C . LEU A 1 105 ? -7.604 4.787 -2.709 1.00 97.31 105 LEU A C 1
ATOM 882 O O . LEU A 1 105 ? -8.280 5.046 -1.716 1.00 97.31 105 LEU A O 1
ATOM 886 N N . VAL A 1 106 ? -7.000 5.738 -3.427 1.00 97.31 106 VAL A N 1
ATOM 887 C CA . VAL A 1 106 ? -7.028 7.157 -3.047 1.00 97.31 106 VAL A CA 1
ATOM 888 C C . VAL A 1 106 ? -8.452 7.694 -3.035 1.00 97.31 106 VAL A C 1
ATOM 890 O O . VAL A 1 106 ? -8.882 8.242 -2.027 1.00 97.31 106 VAL A O 1
ATOM 893 N N . ASN A 1 107 ? -9.220 7.499 -4.109 1.00 96.81 107 ASN A N 1
ATOM 894 C CA . ASN A 1 107 ? -10.601 7.981 -4.159 1.00 96.81 107 ASN A CA 1
ATOM 895 C C . ASN A 1 107 ? -11.475 7.311 -3.090 1.00 96.81 107 ASN A C 1
ATOM 897 O O . ASN A 1 107 ? -12.369 7.955 -2.541 1.00 96.81 107 ASN A O 1
ATOM 901 N N . GLY A 1 108 ? -11.208 6.039 -2.777 1.00 96.19 108 GLY A N 1
ATOM 902 C CA . GLY A 1 108 ? -11.837 5.320 -1.675 1.00 96.19 108 GLY A CA 1
ATOM 903 C C . GLY A 1 108 ? -11.592 6.006 -0.334 1.00 96.19 108 GLY A C 1
ATOM 904 O O . GLY A 1 108 ? -12.557 6.351 0.346 1.00 96.19 108 GLY A O 1
ATOM 905 N N . ILE A 1 109 ? -10.326 6.276 0.004 1.00 97.31 109 ILE A N 1
ATOM 906 C CA . ILE A 1 109 ? -9.941 6.980 1.238 1.00 97.31 109 ILE A CA 1
ATOM 907 C C . ILE A 1 109 ? -10.591 8.361 1.292 1.00 97.31 109 ILE A C 1
ATOM 909 O O . ILE A 1 109 ? -11.298 8.665 2.251 1.00 97.31 109 ILE A O 1
ATOM 913 N N . LEU A 1 110 ? -10.422 9.173 0.242 1.00 97.12 110 LEU A N 1
ATOM 914 C CA . LEU A 1 110 ? -10.963 10.532 0.190 1.00 97.12 110 LEU A CA 1
ATOM 915 C C . LEU A 1 110 ? -12.476 10.549 0.426 1.00 97.12 110 LEU A C 1
ATOM 917 O O . LEU A 1 110 ? -12.981 11.373 1.185 1.00 97.12 110 LEU A O 1
ATOM 921 N N . LYS A 1 111 ? -13.201 9.606 -0.184 1.00 96.19 111 LYS A N 1
ATOM 922 C CA . LYS A 1 111 ? -14.652 9.497 -0.039 1.00 96.19 111 LYS A CA 1
ATOM 923 C C . LYS A 1 111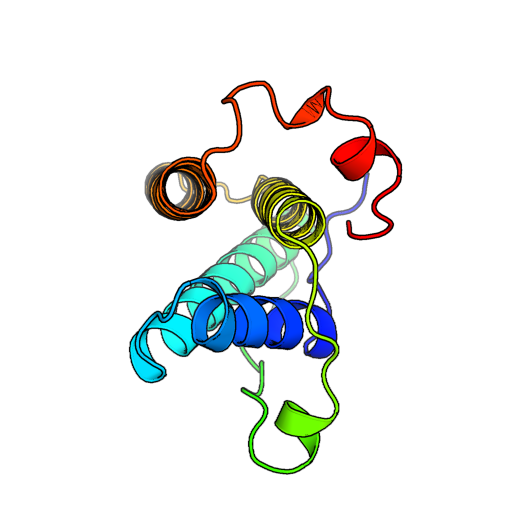 ? -15.067 9.026 1.355 1.00 96.19 111 LYS A C 1
ATOM 925 O O . LYS A 1 111 ? -15.969 9.620 1.935 1.00 96.19 111 LYS A O 1
ATOM 930 N N . ILE A 1 112 ? -14.449 7.964 1.876 1.00 95.75 112 ILE A N 1
ATOM 931 C CA . ILE A 1 112 ? -14.804 7.372 3.178 1.00 95.75 112 ILE A CA 1
ATOM 932 C C . ILE A 1 112 ? -14.497 8.349 4.317 1.00 95.75 112 ILE A C 1
ATOM 934 O O . ILE A 1 112 ? -15.292 8.486 5.243 1.00 95.75 112 ILE A O 1
ATOM 938 N N . LYS A 1 113 ? -13.365 9.049 4.225 1.00 96.00 113 LYS A N 1
ATOM 939 C CA . LYS A 1 113 ? -12.864 9.966 5.255 1.00 96.00 113 LYS A CA 1
ATOM 940 C C . LYS A 1 113 ? -13.298 11.418 5.041 1.00 96.00 113 LYS A C 1
ATOM 942 O O . LYS A 1 113 ? -12.966 12.280 5.845 1.00 96.00 113 LYS A O 1
ATOM 947 N N . ASN A 1 114 ? -14.071 11.690 3.984 1.00 95.31 114 ASN A N 1
ATOM 948 C CA . ASN A 1 114 ? -14.549 13.026 3.617 1.00 95.31 114 ASN A CA 1
ATOM 949 C C . ASN A 1 114 ? -13.410 14.061 3.464 1.00 95.31 114 ASN A C 1
ATOM 951 O O . ASN A 1 114 ? -13.530 15.218 3.872 1.00 95.31 114 ASN A O 1
ATOM 955 N N . ILE A 1 115 ? -12.293 13.635 2.872 1.00 95.81 115 ILE A N 1
ATOM 956 C CA . ILE A 1 115 ? -11.117 14.471 2.612 1.00 95.81 115 ILE A CA 1
ATOM 957 C C . ILE A 1 115 ? -11.253 15.107 1.226 1.00 95.81 115 ILE A C 1
ATOM 959 O O . ILE A 1 115 ? -11.663 14.467 0.256 1.00 95.81 115 ILE A O 1
ATOM 963 N N . GLN A 1 116 ? -10.890 16.385 1.116 1.00 94.38 116 GLN A N 1
ATOM 964 C CA . GLN A 1 116 ? -10.980 17.113 -0.147 1.00 94.38 116 GLN A CA 1
ATOM 965 C C . GLN A 1 116 ? -9.965 16.596 -1.188 1.00 94.38 116 GLN A C 1
ATOM 967 O O . GLN A 1 116 ? -8.832 16.264 -0.835 1.00 94.38 116 GLN A O 1
ATOM 972 N N . PRO A 1 117 ? -10.297 16.594 -2.495 1.00 91.69 117 PRO A N 1
ATOM 973 C CA . PRO A 1 117 ? -9.400 16.095 -3.548 1.00 91.69 117 PRO A CA 1
ATOM 974 C C . PRO A 1 117 ? -8.039 16.798 -3.639 1.00 91.69 117 PRO A C 1
ATOM 976 O O . PRO A 1 117 ? -7.079 16.243 -4.166 1.00 91.69 117 PRO A O 1
ATOM 979 N N . ASN A 1 118 ? -7.928 18.019 -3.116 1.00 93.12 118 ASN A N 1
ATOM 980 C CA . ASN A 1 118 ? -6.680 18.773 -3.026 1.00 93.12 118 ASN A CA 1
ATOM 981 C C . ASN A 1 118 ? -5.853 18.442 -1.765 1.00 93.12 118 ASN A C 1
ATOM 983 O O . ASN A 1 118 ? -5.013 19.254 -1.377 1.00 93.12 118 ASN A O 1
ATOM 987 N N . TYR A 1 119 ? -6.051 17.263 -1.162 1.00 93.94 119 TYR A N 1
ATOM 988 C CA . TYR A 1 119 ? -5.408 16.784 0.072 1.00 93.94 119 TYR A CA 1
ATOM 989 C C . TYR A 1 119 ? -3.886 16.971 0.130 1.00 93.94 119 TYR A C 1
ATOM 991 O O . TYR A 1 119 ? -3.338 17.195 1.201 1.00 93.94 119 TYR A O 1
ATOM 999 N N . LYS A 1 120 ? -3.192 16.950 -1.015 1.00 93.44 120 LYS A N 1
ATOM 1000 C CA . LYS A 1 120 ? -1.738 17.181 -1.090 1.00 93.44 120 LYS A CA 1
ATOM 1001 C C . LYS A 1 120 ? -1.297 18.580 -0.648 1.00 93.44 120 LYS A C 1
ATOM 1003 O O . LYS A 1 120 ? -0.119 18.775 -0.394 1.00 93.44 120 LYS A O 1
ATOM 1008 N N . LYS A 1 121 ? -2.218 19.551 -0.610 1.00 92.38 121 LYS A N 1
ATOM 1009 C CA . LYS A 1 121 ? -1.984 20.921 -0.118 1.00 92.38 121 LYS A CA 1
ATOM 1010 C C . LYS A 1 121 ? -2.347 21.083 1.361 1.00 92.38 121 LYS A C 1
ATOM 1012 O O . LYS A 1 121 ? -2.304 22.194 1.879 1.00 92.38 121 LYS A O 1
ATOM 1017 N N . HIS A 1 122 ? -2.815 20.014 2.003 1.00 93.81 122 HIS A N 1
ATOM 1018 C CA . HIS A 1 122 ? -3.184 20.038 3.408 1.00 93.81 122 HIS A CA 1
ATOM 1019 C C . HIS A 1 122 ? -1.927 19.924 4.272 1.00 93.81 122 HIS A C 1
ATOM 1021 O O . HIS A 1 122 ? -1.026 19.150 3.952 1.00 93.81 122 HIS A O 1
ATOM 1027 N N . SER A 1 123 ? -1.884 20.650 5.389 1.00 91.50 123 SER A N 1
ATOM 1028 C CA . SER A 1 123 ? -0.721 20.667 6.286 1.00 91.50 123 SER A CA 1
ATOM 1029 C C . SER A 1 123 ? -0.366 19.272 6.804 1.00 91.50 123 SER A C 1
ATOM 1031 O O . SER A 1 123 ? 0.805 18.918 6.826 1.00 91.50 123 SER A O 1
ATOM 1033 N N . GLU A 1 124 ? -1.365 18.454 7.146 1.00 90.88 124 GLU A N 1
ATOM 1034 C CA . GLU A 1 124 ? -1.172 17.062 7.592 1.00 90.88 124 GLU A CA 1
ATOM 1035 C C . GLU A 1 124 ? -0.423 16.198 6.563 1.00 90.88 124 GLU A C 1
ATOM 1037 O O . GLU A 1 124 ? 0.424 15.387 6.928 1.00 90.88 124 GLU A O 1
ATOM 1042 N N . TYR A 1 125 ? -0.664 16.417 5.267 1.00 93.00 125 TYR A N 1
ATOM 1043 C CA . TYR A 1 125 ? 0.075 15.729 4.208 1.00 93.00 125 TYR A CA 1
ATOM 1044 C C . TYR A 1 125 ? 1.533 16.201 4.134 1.00 93.00 125 TYR A C 1
ATOM 1046 O O . TYR A 1 125 ? 2.448 15.405 3.917 1.00 93.00 125 TYR A O 1
ATOM 1054 N N . GLU A 1 126 ? 1.772 17.500 4.308 1.00 90.38 126 GLU A N 1
ATOM 1055 C CA . GLU A 1 126 ? 3.120 18.071 4.259 1.00 90.38 126 GLU A CA 1
ATOM 1056 C C . GLU A 1 126 ? 3.978 17.608 5.441 1.00 90.38 126 GLU A C 1
ATOM 1058 O O . GLU A 1 126 ? 5.119 17.200 5.224 1.00 90.38 126 GLU A O 1
ATOM 1063 N N . ILE A 1 127 ? 3.418 17.596 6.656 1.00 92.31 127 ILE A N 1
ATOM 1064 C CA . ILE A 1 127 ? 4.132 17.207 7.885 1.00 92.31 127 ILE A CA 1
ATOM 1065 C C . ILE A 1 127 ? 4.305 15.694 8.051 1.00 92.31 127 ILE A C 1
ATOM 1067 O O . ILE A 1 127 ? 5.117 15.271 8.870 1.00 92.31 127 ILE A O 1
ATOM 1071 N N . SER A 1 128 ? 3.534 14.880 7.323 1.00 90.19 128 SER A N 1
ATOM 1072 C CA . SER A 1 128 ? 3.662 13.423 7.367 1.00 90.19 128 SER A CA 1
ATOM 1073 C C . SER A 1 128 ? 5.085 12.998 6.987 1.00 90.19 128 SER A C 1
ATOM 1075 O O . SER A 1 128 ? 5.637 13.476 5.996 1.00 90.19 128 SER A O 1
ATOM 1077 N N . ASN A 1 129 ? 5.685 12.089 7.752 1.00 89.81 129 ASN A N 1
ATOM 1078 C CA . ASN A 1 129 ? 7.039 11.593 7.482 1.00 89.81 129 ASN A CA 1
ATOM 1079 C C . ASN A 1 129 ? 7.058 10.351 6.583 1.00 89.81 129 ASN A C 1
ATOM 1081 O O . ASN A 1 129 ? 8.138 9.860 6.265 1.00 89.81 129 ASN A O 1
ATOM 1085 N N . TYR A 1 130 ? 5.889 9.851 6.178 1.00 89.81 130 TYR A N 1
ATOM 1086 C CA . TYR A 1 130 ? 5.806 8.735 5.247 1.00 89.81 130 TYR A CA 1
ATOM 1087 C C . TYR A 1 130 ? 6.243 9.197 3.855 1.00 89.81 130 TYR A C 1
ATOM 1089 O O . TYR A 1 130 ? 5.895 10.289 3.392 1.00 89.81 130 TYR A O 1
ATOM 1097 N N . TRP A 1 131 ? 7.041 8.361 3.214 1.00 81.88 131 TRP A N 1
ATOM 1098 C CA . TRP A 1 131 ? 7.474 8.455 1.828 1.00 81.88 131 TRP A CA 1
ATOM 1099 C C . TRP A 1 131 ? 7.494 7.030 1.297 1.00 81.88 131 TRP A C 1
ATOM 1101 O O . TRP A 1 131 ? 6.785 6.192 1.879 1.00 81.88 131 TRP A O 1
#

Radius of gyration: 14.43 Å; chains: 1; bounding box: 33×33×38 Å

Secondary structure (DSSP, 8-state):
-------HHHHHHHHHHHHHTS---HHHHHHHHHHHHHHHHHHHHHHHT------PPPP-HHHHHTSPPPPHHHHHHHHHHHHHHGGG---HHHHHHHHHHHHHHHHHHHHHTT--TTGGGSHHHHH----

pLDDT: mean 94.22, std 5.05, range [54.09, 98.38]

Foldseek 3Di:
DAQDADDLLLLLLLLLLCCPVVVPDNVVSVVLSLLLRVLLQLLNCLVVVDDDDSDRDNDDDPSSVPRDNDDLLLSLLQLVVSLVSSPSNPDPVSNVVSVVSSCCVNVSSCVVVVNDPVSCPDPCNVPHPHD

Organism: Staphylococcus xylosus (NCBI:txid1288)